Protein AF-A0A399Q334-F1 (afdb_monomer)

Organism: NCBI:txid31963

Sequence (79 aa):
RDAPDADPAADTAGERRPARRSRRASTPPVPGSDPTPQADAHAPAVRAAEDAPQGWGDAPAASDANDDRLRLDRPPHWG

Mean predicted aligned error: 16.78 Å

pLDDT: mean 75.96, std 15.55, range [38.91, 95.19]

Secondary structure (DSSP, 8-state):
----------------PPPPPP-S--PPPPTT--SSTTS-TTSPPPPPTT--GGGTT-S-----HHHHHHHHT--TT--

Solvent-accessible surface area (backbone atoms only — not comparable to full-atom values): 5963 Å² total; per-residue (Å²): 143,81,83,86,78,89,82,95,81,82,84,76,80,72,73,84,69,77,82,84,74,82,90,69,90,81,79,84,82,61,91,90,56,75,91,54,76,65,72,58,76,83,53,81,82,80,78,57,95,82,65,57,50,70,84,75,63,79,36,84,78,73,86,44,77,61,56,56,49,53,66,71,68,54,61,92,84,80,118

Foldseek 3Di:
DDDDDDDDDDDDPPPPDPDDDDPDDDDDDDPPDDPQDPVVVVPPDDDDPPDDVQVVCNDPNPCDPVNVVCVVVPDPVPD

Structure (mmCIF, N/CA/C/O backbone):
data_AF-A0A399Q334-F1
#
_entry.id   AF-A0A399Q334-F1
#
loop_
_atom_site.group_PDB
_atom_site.id
_atom_site.type_symbol
_atom_site.label_atom_id
_atom_site.label_alt_id
_atom_site.label_comp_id
_atom_site.label_asym_id
_atom_site.label_entity_id
_atom_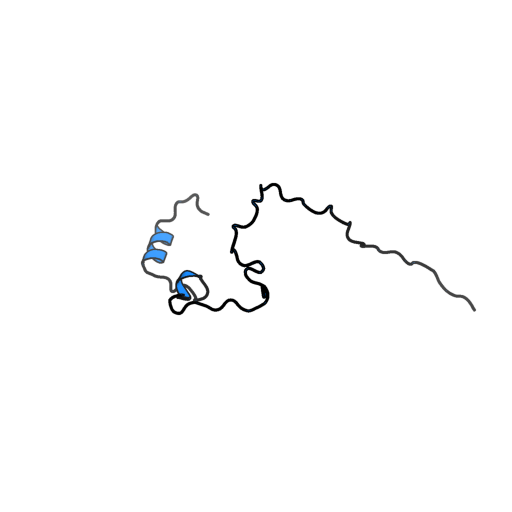site.label_seq_id
_atom_site.pdbx_PDB_ins_code
_atom_site.Cartn_x
_atom_site.Cartn_y
_atom_site.Cartn_z
_atom_site.occupancy
_atom_site.B_iso_or_equiv
_atom_site.auth_seq_id
_atom_site.auth_comp_id
_atom_site.auth_asym_id
_atom_site.auth_atom_id
_atom_site.pdbx_PDB_model_num
ATOM 1 N N . ARG A 1 1 ? 60.303 -7.050 36.189 1.00 52.62 1 ARG A N 1
ATOM 2 C CA . ARG A 1 1 ? 58.886 -6.739 36.472 1.00 52.62 1 ARG A CA 1
ATOM 3 C C . ARG A 1 1 ? 58.707 -5.318 35.999 1.00 52.62 1 ARG A C 1
ATOM 5 O O . ARG A 1 1 ? 58.928 -4.437 36.801 1.00 52.62 1 ARG A O 1
ATOM 12 N N . ASP A 1 2 ? 58.392 -5.135 34.723 1.00 42.09 2 ASP A N 1
ATOM 13 C CA . ASP A 1 2 ? 58.073 -3.831 34.148 1.00 42.09 2 ASP A CA 1
ATOM 14 C C . ASP A 1 2 ? 56.965 -4.061 33.126 1.00 42.09 2 ASP A C 1
ATOM 16 O O . ASP A 1 2 ? 57.076 -4.934 32.264 1.00 42.09 2 ASP A O 1
ATOM 20 N N . ALA A 1 3 ? 55.854 -3.365 33.330 1.00 49.62 3 ALA A N 1
ATOM 21 C CA . ALA A 1 3 ? 54.723 -3.318 32.423 1.00 49.62 3 ALA A CA 1
ATOM 22 C C . ALA A 1 3 ? 54.925 -2.131 31.473 1.00 49.62 3 ALA A C 1
ATOM 24 O O . ALA A 1 3 ? 55.317 -1.070 31.959 1.00 49.62 3 ALA A O 1
ATOM 25 N N . PRO A 1 4 ? 54.625 -2.262 30.174 1.00 50.97 4 PRO A N 1
ATOM 26 C CA . PRO A 1 4 ? 54.404 -1.099 29.335 1.00 50.97 4 PRO A CA 1
ATOM 27 C C . PRO A 1 4 ? 52.912 -0.742 29.262 1.00 50.97 4 PRO A C 1
ATOM 29 O O . PRO A 1 4 ? 52.066 -1.578 28.950 1.00 50.97 4 PRO A O 1
ATOM 32 N N . ASP A 1 5 ? 52.674 0.525 29.591 1.00 38.91 5 ASP A N 1
ATOM 33 C CA . ASP A 1 5 ? 51.732 1.481 29.010 1.00 38.91 5 ASP A CA 1
ATOM 34 C C . ASP A 1 5 ? 50.228 1.186 29.000 1.00 38.91 5 ASP A C 1
ATOM 36 O O . ASP A 1 5 ? 49.687 0.339 28.292 1.00 38.91 5 ASP A O 1
ATOM 40 N N . ALA A 1 6 ? 49.531 2.033 29.756 1.00 46.88 6 ALA A N 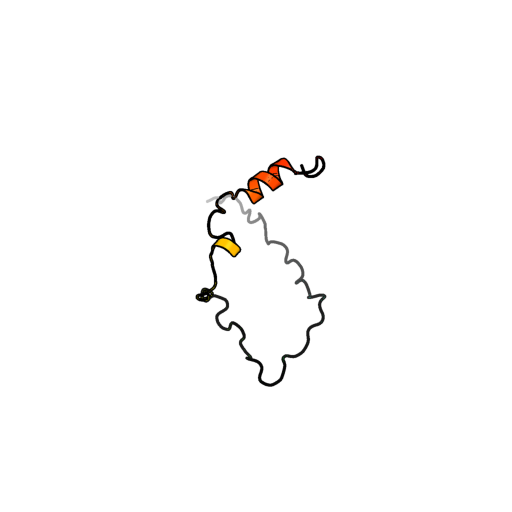1
ATOM 41 C CA . ALA A 1 6 ? 48.161 2.392 29.468 1.00 46.88 6 ALA A CA 1
ATOM 42 C C . ALA A 1 6 ? 48.114 3.253 28.196 1.00 46.88 6 ALA A C 1
ATOM 44 O O . ALA A 1 6 ? 48.770 4.287 28.142 1.00 46.88 6 ALA A O 1
ATOM 45 N N . ASP A 1 7 ? 47.258 2.872 27.250 1.00 42.72 7 ASP A N 1
ATOM 46 C CA . ASP A 1 7 ? 46.491 3.830 26.450 1.00 42.72 7 ASP A CA 1
ATOM 47 C C . ASP A 1 7 ? 45.128 3.212 26.083 1.00 42.72 7 ASP A C 1
ATOM 49 O O . ASP A 1 7 ? 45.020 2.402 25.159 1.00 42.72 7 ASP A O 1
ATOM 53 N N . PRO A 1 8 ? 44.058 3.525 26.836 1.00 52.00 8 PRO A N 1
ATOM 54 C CA . PRO A 1 8 ? 42.697 3.153 26.492 1.00 52.00 8 PRO A CA 1
ATOM 55 C C . PRO A 1 8 ? 41.981 4.356 25.869 1.00 52.00 8 PRO A C 1
ATOM 57 O O . PRO A 1 8 ? 41.189 5.002 26.546 1.00 52.00 8 PRO A O 1
ATOM 60 N N . ALA A 1 9 ? 42.231 4.687 24.600 1.00 46.72 9 ALA A N 1
ATOM 61 C CA . ALA A 1 9 ? 41.403 5.684 23.912 1.00 46.72 9 ALA A CA 1
ATOM 62 C C . ALA A 1 9 ? 41.586 5.698 22.387 1.00 46.72 9 ALA A C 1
ATOM 64 O O . ALA A 1 9 ? 42.527 6.281 21.864 1.00 46.72 9 ALA A O 1
ATOM 65 N N . ALA A 1 10 ? 40.609 5.135 21.682 1.00 42.75 10 ALA A N 1
ATOM 66 C CA . ALA A 1 10 ? 40.090 5.663 20.418 1.00 42.75 10 ALA A CA 1
ATOM 67 C C . ALA A 1 10 ? 38.696 5.037 20.249 1.00 42.75 10 ALA A C 1
ATOM 69 O O . ALA A 1 10 ? 38.545 3.903 19.809 1.00 42.75 10 ALA A O 1
ATOM 70 N N . ASP A 1 11 ? 37.691 5.565 20.938 1.00 48.00 11 ASP A N 1
ATOM 71 C CA . ASP A 1 11 ? 36.855 6.651 20.422 1.00 48.00 11 ASP A CA 1
ATOM 72 C C . ASP A 1 11 ? 36.184 6.282 19.092 1.00 48.00 11 ASP A C 1
ATOM 74 O O . ASP A 1 11 ? 36.769 6.368 18.021 1.00 48.00 11 ASP A O 1
ATOM 78 N N . THR A 1 12 ? 34.941 5.816 19.184 1.00 47.94 12 THR A N 1
ATOM 79 C CA . THR A 1 12 ? 33.818 6.406 18.445 1.00 47.94 12 THR A CA 1
ATOM 80 C C . THR A 1 12 ? 32.545 5.989 19.171 1.00 47.94 12 THR A C 1
ATOM 82 O O . THR A 1 12 ? 31.752 5.156 18.726 1.00 47.94 12 THR A O 1
ATOM 85 N N . ALA A 1 13 ? 32.337 6.586 20.345 1.00 45.84 13 ALA A N 1
ATOM 86 C CA . ALA A 1 13 ? 30.985 6.708 20.863 1.00 45.84 13 ALA A CA 1
ATOM 87 C C . ALA A 1 13 ? 30.236 7.608 19.875 1.00 45.84 13 ALA A C 1
ATOM 89 O O . ALA A 1 13 ? 30.315 8.829 19.963 1.00 45.84 13 ALA A O 1
ATOM 90 N N . GLY A 1 14 ? 29.578 6.997 18.884 1.00 53.47 14 GLY A N 1
ATOM 91 C CA . GLY A 1 14 ? 28.765 7.707 17.906 1.00 53.47 14 GLY A CA 1
ATOM 92 C C . GLY A 1 14 ? 27.851 8.678 18.640 1.00 53.47 14 GLY A C 1
ATOM 93 O O . GLY A 1 14 ? 27.006 8.262 19.436 1.00 53.47 14 GLY A O 1
ATOM 94 N N . GLU A 1 15 ? 28.082 9.972 18.427 1.00 56.53 15 GLU A N 1
ATOM 95 C CA . GLU A 1 15 ? 27.362 11.040 19.101 1.00 56.53 15 GLU A CA 1
ATOM 96 C C . GLU A 1 15 ? 25.866 10.772 19.036 1.00 56.53 15 GLU A C 1
ATOM 98 O O . GLU A 1 15 ? 25.291 10.566 17.961 1.00 56.53 15 GLU A O 1
ATOM 103 N N . ARG A 1 16 ? 25.239 10.748 20.216 1.00 69.38 16 ARG A N 1
ATOM 104 C CA . ARG A 1 16 ? 23.799 10.555 20.377 1.00 69.38 16 ARG A CA 1
ATOM 105 C C . ARG A 1 16 ? 23.079 11.705 19.684 1.00 69.38 16 ARG A C 1
ATOM 107 O O . ARG A 1 16 ? 22.797 12.736 20.292 1.00 69.38 16 ARG A O 1
ATOM 114 N N . ARG A 1 17 ? 22.801 11.538 18.391 1.00 76.75 17 ARG A N 1
ATOM 115 C CA . ARG A 1 17 ? 22.022 12.495 17.609 1.00 76.75 17 ARG A CA 1
ATOM 116 C C . ARG A 1 17 ? 20.657 12.668 18.282 1.00 76.75 17 ARG A C 1
ATOM 118 O O . ARG A 1 17 ? 20.047 11.670 18.672 1.00 76.75 17 ARG A O 1
ATOM 125 N N . PRO A 1 18 ? 20.159 13.908 18.421 1.00 77.75 18 PRO A N 1
ATOM 126 C CA . PRO A 1 18 ? 18.871 14.148 19.050 1.00 77.75 18 PRO A CA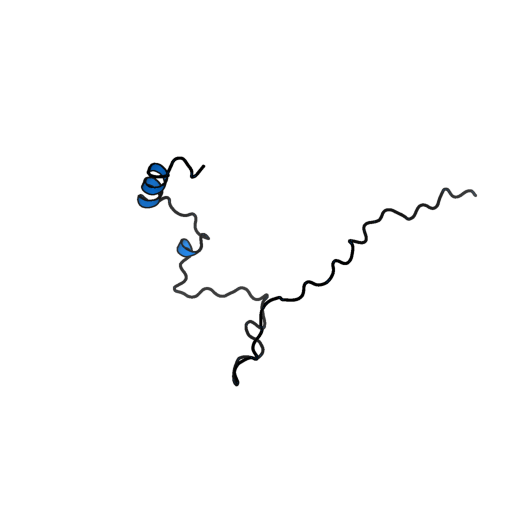 1
ATOM 127 C C . PRO A 1 18 ? 17.765 13.439 18.265 1.00 77.75 18 PRO A C 1
ATOM 129 O O . PRO A 1 18 ? 17.722 13.498 17.031 1.00 77.75 18 PRO A O 1
ATOM 132 N N . ALA A 1 19 ? 16.865 12.769 18.989 1.00 81.56 19 ALA A N 1
ATOM 133 C CA . ALA A 1 19 ? 15.736 12.068 18.394 1.00 81.56 19 ALA A CA 1
ATOM 134 C C . ALA A 1 19 ? 14.893 13.047 17.562 1.00 81.56 19 ALA A C 1
ATOM 136 O O . ALA A 1 19 ? 14.414 14.071 18.061 1.00 81.56 19 ALA A O 1
ATOM 137 N N . ARG A 1 20 ? 14.727 12.746 16.269 1.00 83.38 20 ARG A N 1
ATOM 138 C CA . ARG A 1 20 ? 13.929 13.574 15.362 1.00 83.38 20 ARG A CA 1
ATOM 139 C C . ARG A 1 20 ? 12.462 13.477 15.773 1.00 83.38 20 ARG A C 1
ATOM 141 O O . ARG A 1 20 ? 11.887 12.395 15.767 1.00 83.38 20 ARG A O 1
ATOM 148 N N . ARG A 1 21 ? 11.848 14.614 16.104 1.00 85.25 21 ARG A N 1
ATOM 149 C CA . ARG A 1 21 ? 10.400 14.693 16.330 1.00 85.25 21 ARG A CA 1
ATOM 150 C C . ARG A 1 21 ? 9.673 14.744 14.989 1.00 85.25 21 ARG A C 1
ATOM 152 O O . ARG A 1 21 ? 10.135 15.403 14.054 1.00 85.25 21 ARG A O 1
ATOM 159 N N . SER A 1 22 ? 8.529 14.068 14.901 1.00 85.50 22 SER A N 1
ATOM 160 C CA . SER A 1 22 ? 7.645 14.198 13.743 1.00 85.50 22 SER A CA 1
ATOM 161 C C . SER A 1 22 ? 7.168 15.647 13.616 1.00 85.50 22 SER A C 1
ATOM 163 O O . SER A 1 22 ? 6.776 16.266 14.602 1.00 85.50 22 SER A O 1
ATOM 165 N N . ARG A 1 23 ? 7.204 16.188 12.394 1.00 89.88 23 ARG A N 1
ATOM 166 C CA . ARG A 1 23 ? 6.631 17.505 12.055 1.00 89.88 23 ARG A CA 1
ATOM 167 C C . ARG A 1 23 ? 5.182 17.405 11.567 1.00 89.88 23 ARG A C 1
ATOM 169 O O . ARG A 1 23 ? 4.586 18.421 11.231 1.00 89.88 23 ARG A O 1
ATOM 176 N N . ARG A 1 24 ? 4.645 16.187 11.448 1.00 93.56 24 ARG A N 1
ATOM 177 C CA . ARG A 1 24 ? 3.307 15.930 10.903 1.00 93.56 24 ARG A CA 1
ATOM 178 C C . ARG A 1 24 ? 2.278 15.907 12.030 1.00 93.56 24 ARG A C 1
ATOM 180 O O . ARG A 1 24 ? 2.559 15.373 13.100 1.00 93.56 24 ARG A O 1
ATOM 187 N N . ALA A 1 25 ? 1.092 16.449 11.762 1.00 91.94 25 ALA A N 1
ATOM 188 C CA . ALA A 1 25 ? -0.068 16.260 12.623 1.00 91.94 25 ALA A CA 1
ATOM 189 C C . ALA A 1 25 ? -0.452 14.770 12.654 1.00 91.94 25 ALA A C 1
ATOM 191 O O . ALA A 1 25 ? -0.434 14.110 11.615 1.00 91.94 25 ALA A O 1
ATOM 192 N N . SER A 1 26 ? -0.782 14.256 13.838 1.00 87.38 26 SER A N 1
ATOM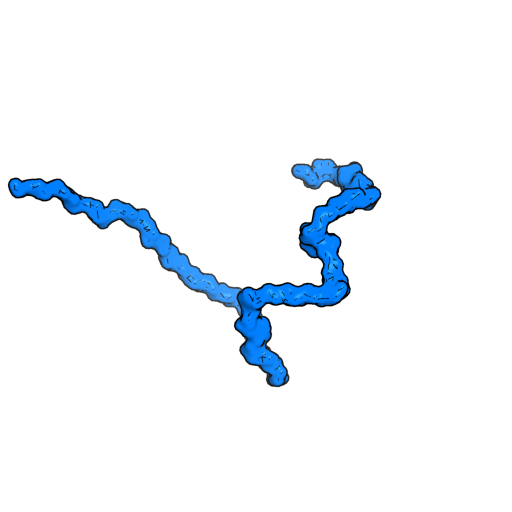 193 C CA . SER A 1 26 ? -1.296 12.899 14.035 1.00 87.38 26 SER A CA 1
ATOM 194 C C . SER A 1 26 ? -2.717 12.992 14.566 1.00 87.38 26 SER A C 1
ATOM 196 O O . SER A 1 26 ? -2.985 13.782 15.471 1.00 87.38 26 SER A O 1
ATOM 198 N N . THR A 1 27 ? -3.620 12.187 14.020 1.00 90.44 27 THR A N 1
ATOM 199 C CA . THR A 1 27 ? -5.002 12.074 14.496 1.00 90.44 27 THR A CA 1
ATOM 200 C C . THR A 1 27 ? -5.161 10.825 15.364 1.00 90.44 27 THR A C 1
ATOM 202 O O . THR A 1 27 ? -4.409 9.865 15.176 1.00 90.44 27 THR A O 1
ATOM 205 N N . PRO A 1 28 ? -6.118 10.804 16.309 1.00 90.94 28 PRO A N 1
ATOM 206 C CA . PRO A 1 28 ? -6.470 9.572 17.003 1.00 90.94 28 PRO A CA 1
ATOM 207 C C . PRO A 1 28 ? -7.066 8.547 16.018 1.00 90.94 28 PRO A C 1
ATOM 209 O O . PRO A 1 28 ? -7.677 8.950 15.021 1.00 90.94 28 PRO A O 1
ATOM 212 N N . PRO A 1 29 ? -6.903 7.237 16.275 1.00 90.25 29 PRO A N 1
ATOM 213 C CA . PRO A 1 29 ? -7.546 6.198 15.478 1.00 90.25 29 PRO A CA 1
ATOM 214 C C . PRO A 1 29 ? -9.073 6.267 15.618 1.00 90.25 29 PRO A C 1
ATOM 216 O O . PRO A 1 29 ? -9.605 6.682 16.650 1.00 90.25 29 PRO A O 1
ATOM 219 N N . VAL A 1 30 ? -9.785 5.847 14.573 1.00 95.19 30 VAL A N 1
ATOM 220 C CA . VAL A 1 30 ? -11.255 5.808 14.561 1.00 95.19 30 VAL A CA 1
ATOM 221 C C . VAL A 1 30 ? -11.749 4.703 15.517 1.00 95.19 30 VAL A C 1
ATOM 223 O O . VAL A 1 30 ? -11.118 3.645 15.576 1.00 95.19 30 VAL A O 1
ATOM 226 N N . PRO A 1 31 ? -12.861 4.879 16.260 1.00 95.19 31 PRO A N 1
ATOM 227 C CA . PRO A 1 31 ? -13.436 3.808 17.078 1.00 95.19 31 PRO A CA 1
ATOM 228 C C . PRO A 1 31 ? -13.704 2.527 16.276 1.00 95.19 31 PRO A C 1
ATOM 230 O O . PRO A 1 31 ? -14.265 2.584 15.185 1.00 95.19 31 PRO A O 1
ATOM 233 N N . GLY A 1 32 ? -13.302 1.376 16.821 1.00 94.88 32 GLY A N 1
ATOM 234 C CA . GLY A 1 32 ? -13.391 0.082 16.133 1.00 94.88 32 GLY A CA 1
ATOM 235 C C . GLY A 1 32 ? -12.247 -0.199 15.151 1.00 94.88 32 GLY A C 1
ATOM 236 O O . GLY A 1 32 ? -12.240 -1.262 14.539 1.00 94.88 32 GLY A O 1
ATOM 237 N N . SER A 1 33 ? -11.276 0.712 15.011 1.00 92.56 33 SER A N 1
ATOM 238 C CA . SER A 1 33 ? -10.041 0.421 14.271 1.00 92.56 33 SER A CA 1
ATOM 239 C C . SER A 1 33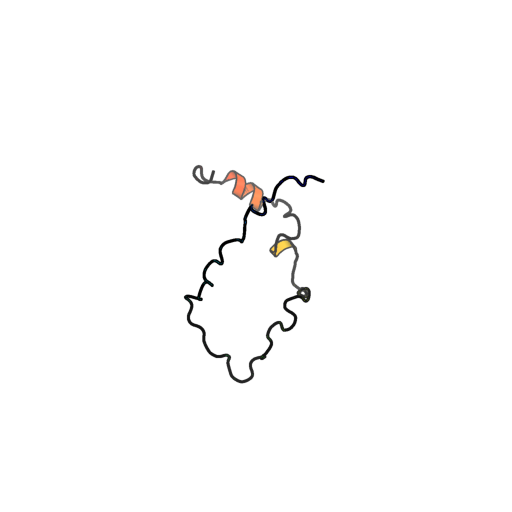 ? -9.244 -0.679 14.967 1.00 92.56 33 SER A C 1
ATOM 241 O O . SER A 1 33 ? -9.227 -0.760 16.197 1.00 92.56 33 SER A O 1
ATOM 243 N N . ASP A 1 34 ? -8.543 -1.483 14.173 1.00 89.81 34 ASP A N 1
ATOM 244 C CA . ASP A 1 34 ? -7.580 -2.462 14.672 1.00 89.81 34 ASP A CA 1
ATOM 245 C C . ASP A 1 34 ? -6.504 -1.757 15.529 1.00 89.81 34 ASP A C 1
ATOM 247 O O . ASP A 1 34 ? -5.871 -0.816 15.038 1.00 89.81 34 ASP A O 1
ATOM 251 N N . PRO A 1 35 ? -6.304 -2.145 16.807 1.00 86.38 35 PRO A N 1
ATOM 252 C CA . PRO A 1 35 ? -5.278 -1.558 17.671 1.00 86.38 35 PRO A CA 1
ATOM 253 C C . PRO A 1 35 ? -3.854 -1.969 17.276 1.00 86.38 35 PRO A C 1
ATOM 255 O O . PRO A 1 35 ? -2.890 -1.341 17.716 1.00 86.38 35 PRO A 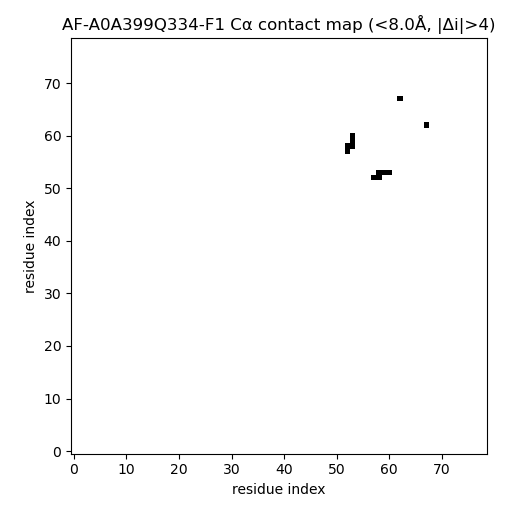O 1
ATOM 258 N N . THR A 1 36 ? -3.716 -3.017 16.468 1.00 87.06 36 THR A N 1
ATOM 259 C CA . THR A 1 36 ? -2.442 -3.598 16.046 1.00 87.06 36 THR A CA 1
ATOM 260 C C . THR A 1 36 ? -2.391 -3.760 14.524 1.00 87.06 36 THR A C 1
ATOM 262 O O . THR A 1 36 ? -2.181 -4.870 14.031 1.00 87.06 36 THR A O 1
ATOM 265 N N . PRO A 1 37 ? -2.566 -2.673 13.746 1.00 78.94 37 PRO A N 1
ATOM 266 C CA . PRO A 1 37 ? -2.495 -2.765 12.297 1.00 78.94 37 PRO A CA 1
ATOM 267 C C . PRO A 1 37 ? -1.091 -3.244 11.917 1.00 78.94 37 PRO A C 1
ATOM 269 O O . PRO A 1 37 ? -0.099 -2.628 12.303 1.00 78.94 37 PRO A O 1
ATOM 272 N N . GLN A 1 38 ? -1.013 -4.363 11.193 1.00 76.50 38 GLN A N 1
ATOM 273 C CA . GLN A 1 38 ? 0.254 -5.041 10.884 1.00 76.50 38 GLN A CA 1
ATOM 274 C C . GLN A 1 38 ? 1.053 -5.410 12.154 1.00 76.50 38 GLN A C 1
ATOM 276 O O . GLN A 1 38 ? 2.256 -5.161 12.217 1.00 76.50 38 GLN A O 1
ATOM 281 N N . ALA A 1 39 ? 0.384 -5.990 13.164 1.00 76.62 39 ALA A N 1
ATOM 282 C CA . ALA A 1 39 ? 0.973 -6.450 14.433 1.00 76.62 39 ALA A CA 1
ATOM 283 C C . ALA A 1 39 ? 2.314 -7.182 14.249 1.00 76.62 39 ALA A C 1
ATOM 285 O O . ALA A 1 39 ? 3.280 -6.922 14.965 1.00 76.62 39 ALA A O 1
ATOM 286 N N . ASP A 1 40 ? 2.385 -8.022 13.218 1.00 73.62 40 ASP A N 1
ATOM 287 C CA . ASP A 1 40 ? 3.605 -8.674 12.775 1.00 73.62 40 ASP A CA 1
ATOM 288 C C . ASP A 1 40 ? 4.222 -7.895 11.609 1.00 73.62 40 ASP A C 1
ATOM 290 O O . ASP A 1 40 ? 4.271 -8.368 10.477 1.00 73.62 40 ASP A O 1
ATOM 294 N N . ALA A 1 41 ? 4.731 -6.688 11.871 1.00 69.81 41 ALA A N 1
ATOM 295 C CA . ALA A 1 41 ? 5.407 -5.867 10.856 1.00 69.81 41 ALA A CA 1
ATOM 296 C C . ALA A 1 41 ? 6.641 -6.563 10.238 1.00 69.81 41 ALA A C 1
ATOM 298 O O . ALA A 1 41 ? 7.167 -6.129 9.215 1.00 69.81 41 ALA A O 1
ATOM 299 N N . HIS A 1 42 ? 7.109 -7.639 10.877 1.00 73.81 42 HIS A N 1
ATOM 300 C CA . HIS A 1 42 ? 8.193 -8.501 10.417 1.00 73.81 42 HIS A CA 1
ATOM 301 C C . HIS A 1 42 ? 7.712 -9.761 9.685 1.00 73.81 42 HIS A C 1
ATOM 303 O O . HIS A 1 42 ? 8.544 -10.484 9.135 1.00 73.81 42 HIS A O 1
ATOM 309 N N . ALA A 1 43 ? 6.407 -10.044 9.668 1.00 79.69 43 ALA A N 1
ATOM 310 C CA . ALA A 1 43 ? 5.871 -11.109 8.837 1.00 79.69 43 ALA A CA 1
ATOM 311 C C . ALA A 1 43 ? 6.012 -10.722 7.357 1.00 79.69 43 ALA A C 1
ATOM 313 O O . ALA A 1 43 ? 5.809 -9.558 6.993 1.00 79.69 43 ALA A O 1
ATOM 314 N N . PRO A 1 44 ? 6.359 -11.682 6.483 1.00 78.81 44 PRO A N 1
ATOM 315 C CA . PRO A 1 44 ? 6.394 -11.421 5.057 1.00 78.81 44 PRO A CA 1
ATOM 316 C C . PRO A 1 44 ? 4.990 -11.033 4.588 1.00 78.81 44 PRO A C 1
ATOM 318 O O . PRO A 1 44 ? 4.020 -11.750 4.839 1.00 78.81 44 PRO A O 1
ATOM 321 N N . ALA A 1 45 ? 4.888 -9.893 3.905 1.00 79.50 45 ALA A N 1
ATOM 322 C CA . ALA A 1 45 ? 3.641 -9.479 3.284 1.00 79.50 45 ALA A CA 1
ATOM 323 C C . ALA A 1 45 ? 3.183 -10.559 2.292 1.00 79.50 45 ALA A C 1
ATOM 325 O O . ALA A 1 45 ? 3.958 -11.017 1.448 1.00 79.50 45 ALA A O 1
ATOM 326 N N . VAL A 1 46 ? 1.923 -10.975 2.409 1.00 83.44 46 VAL A N 1
ATO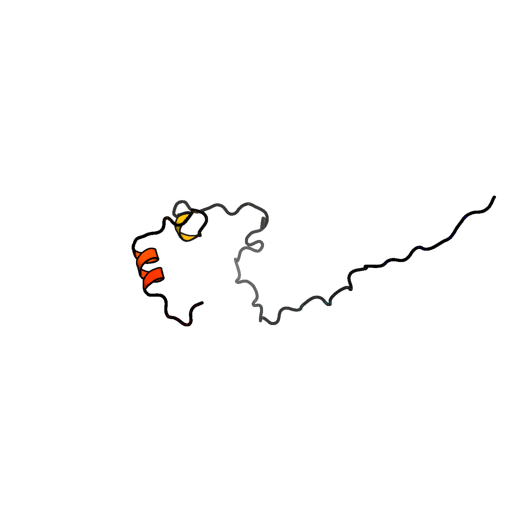M 327 C CA . VAL A 1 46 ? 1.319 -11.947 1.497 1.00 83.44 46 VAL A CA 1
ATOM 328 C C . VAL A 1 46 ? 0.829 -11.196 0.265 1.00 83.44 46 VAL A C 1
ATOM 330 O O . VAL A 1 46 ? 0.046 -10.258 0.395 1.00 83.44 46 VAL A O 1
ATOM 333 N N . ARG A 1 47 ? 1.292 -11.601 -0.922 1.00 82.38 47 ARG A N 1
ATOM 334 C CA . ARG A 1 47 ? 0.791 -11.052 -2.188 1.00 82.38 47 ARG A CA 1
ATOM 335 C C . ARG A 1 47 ? -0.646 -11.481 -2.429 1.00 82.38 47 ARG A C 1
ATOM 337 O O . ARG A 1 47 ? -0.987 -12.647 -2.208 1.00 82.38 47 ARG A O 1
ATOM 344 N N . ALA A 1 48 ? -1.453 -10.555 -2.928 1.00 86.12 48 ALA A N 1
ATOM 345 C CA . ALA A 1 48 ? -2.767 -10.890 -3.447 1.00 86.12 48 ALA A CA 1
ATOM 346 C C . ALA A 1 48 ? -2.627 -11.720 -4.738 1.00 86.12 48 ALA A C 1
ATOM 348 O O . ALA A 1 48 ? -1.584 -11.703 -5.397 1.00 86.12 48 ALA A O 1
ATOM 349 N N . ALA A 1 49 ? -3.661 -12.473 -5.110 1.00 86.75 49 ALA A N 1
ATOM 350 C CA . ALA A 1 49 ? -3.600 -13.346 -6.288 1.00 86.75 49 ALA A CA 1
ATOM 351 C C . ALA A 1 49 ? -3.500 -12.546 -7.602 1.00 86.75 49 ALA A C 1
ATOM 353 O O . ALA A 1 49 ? -2.96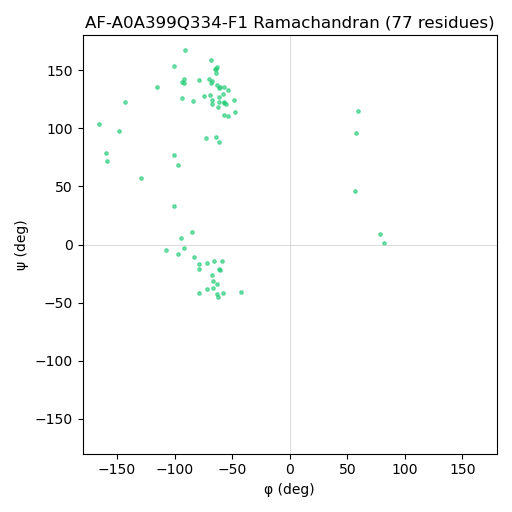8 -13.028 -8.601 1.00 86.75 49 ALA A O 1
ATOM 354 N N . GLU A 1 50 ? -4.004 -11.320 -7.581 1.00 85.88 50 GLU A N 1
ATOM 355 C CA . GLU A 1 50 ? -3.965 -10.336 -8.652 1.00 85.88 50 GLU A CA 1
ATOM 356 C C . GLU A 1 50 ? -2.650 -9.538 -8.718 1.00 85.88 50 GLU A C 1
ATOM 358 O O . GLU A 1 50 ? -2.413 -8.851 -9.715 1.00 85.88 50 GLU A O 1
ATOM 363 N N . ASP A 1 51 ? -1.781 -9.634 -7.701 1.00 86.19 51 ASP A N 1
ATOM 364 C CA . ASP A 1 51 ? -0.509 -8.905 -7.664 1.00 86.19 51 ASP A CA 1
ATOM 36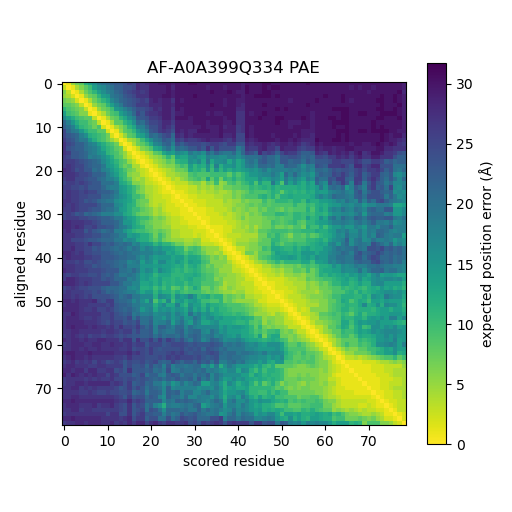5 C C . ASP A 1 51 ? 0.495 -9.511 -8.651 1.00 86.19 51 ASP A C 1
ATOM 367 O O . ASP A 1 51 ? 1.287 -10.409 -8.343 1.00 86.19 51 ASP A O 1
ATOM 371 N N . ALA A 1 52 ? 0.493 -8.972 -9.864 1.00 83.12 52 ALA A N 1
ATOM 372 C CA . ALA A 1 52 ? 1.423 -9.348 -10.913 1.00 83.12 52 ALA A CA 1
ATOM 373 C C . ALA A 1 52 ? 2.832 -8.761 -10.639 1.00 83.12 52 ALA A C 1
ATOM 375 O O . ALA A 1 52 ? 2.964 -7.547 -10.449 1.00 83.12 52 ALA A O 1
ATOM 376 N N . PRO A 1 53 ? 3.919 -9.562 -10.653 1.00 77.81 53 PRO A N 1
ATOM 377 C CA . PRO A 1 53 ? 5.282 -9.077 -10.382 1.00 77.81 53 PRO A CA 1
ATOM 378 C C . PRO A 1 53 ? 5.789 -8.024 -11.378 1.00 77.81 53 PRO A C 1
ATOM 380 O O . PRO A 1 53 ? 6.687 -7.247 -11.059 1.00 77.81 53 PRO A O 1
ATOM 383 N N . GLN A 1 54 ? 5.200 -7.969 -12.571 1.00 74.31 54 GLN A N 1
ATOM 384 C CA . GLN A 1 54 ? 5.574 -7.058 -13.651 1.00 74.31 54 GLN A CA 1
ATOM 385 C C . GLN A 1 54 ? 5.293 -5.588 -13.305 1.00 74.31 54 GLN A C 1
ATOM 387 O O . GLN A 1 54 ? 6.032 -4.716 -13.748 1.00 74.31 54 GLN A O 1
ATOM 392 N N . GLY A 1 55 ? 4.266 -5.300 -12.495 1.00 72.88 55 GLY A N 1
ATOM 393 C CA . GLY A 1 55 ? 3.918 -3.926 -12.101 1.00 72.88 55 GLY A CA 1
ATOM 394 C C . GLY A 1 55 ? 4.808 -3.342 -11.000 1.00 72.88 55 GLY A C 1
ATOM 395 O O . GLY A 1 55 ? 4.832 -2.130 -10.809 1.00 72.88 55 GLY A O 1
ATOM 396 N N . TRP A 1 56 ? 5.546 -4.199 -10.290 1.00 77.38 56 TRP A N 1
ATOM 397 C CA . TRP A 1 56 ? 6.350 -3.835 -9.119 1.00 77.38 56 TRP A CA 1
ATOM 398 C C . TRP A 1 56 ? 7.862 -3.838 -9.397 1.00 77.38 56 TRP A C 1
ATOM 400 O O . TRP A 1 56 ? 8.643 -3.449 -8.535 1.00 77.38 56 TRP A O 1
ATOM 410 N N . GLY A 1 57 ? 8.283 -4.246 -10.601 1.00 71.56 57 GLY A N 1
ATOM 411 C CA . GLY A 1 57 ? 9.697 -4.304 -10.994 1.00 71.56 57 GLY A CA 1
ATOM 412 C C . GLY A 1 57 ? 10.464 -5.520 -10.459 1.00 71.56 57 GLY A C 1
ATOM 413 O O . GLY A 1 57 ? 11.680 -5.580 -10.611 1.00 71.56 57 GLY A O 1
ATOM 414 N N . ASP A 1 58 ? 9.772 -6.496 -9.860 1.00 75.12 58 ASP A N 1
ATOM 415 C CA . ASP A 1 58 ? 10.379 -7.744 -9.366 1.00 75.12 58 ASP A CA 1
ATOM 416 C C . ASP A 1 58 ? 10.651 -8.755 -10.484 1.00 75.12 58 ASP A C 1
ATOM 418 O O . ASP A 1 58 ? 11.467 -9.665 -10.341 1.00 75.12 58 ASP A O 1
ATOM 422 N N . ALA A 1 59 ? 9.949 -8.607 -11.605 1.00 71.25 59 ALA A N 1
ATOM 423 C CA . ALA A 1 59 ? 10.307 -9.266 -12.845 1.00 71.25 59 ALA A CA 1
ATOM 424 C C . ALA A 1 59 ? 11.176 -8.311 -13.675 1.00 71.25 59 ALA A C 1
ATOM 426 O O . ALA A 1 59 ? 10.861 -7.117 -13.732 1.00 71.25 59 ALA A O 1
ATOM 427 N N . PRO A 1 60 ? 12.230 -8.804 -14.356 1.00 67.31 60 PRO A N 1
ATOM 428 C CA . PRO A 1 60 ? 12.925 -7.992 -15.341 1.00 67.31 60 PRO A CA 1
ATOM 429 C C . PRO A 1 60 ? 11.890 -7.498 -16.351 1.00 67.31 60 PRO A C 1
ATOM 431 O O . PRO A 1 60 ? 11.192 -8.306 -16.970 1.00 67.31 60 PRO A O 1
ATOM 434 N N . ALA A 1 61 ? 11.766 -6.176 -16.479 1.00 66.81 61 ALA A N 1
ATOM 435 C CA . ALA A 1 61 ? 10.942 -5.581 -17.514 1.00 66.81 61 ALA A CA 1
ATOM 436 C C . ALA A 1 61 ? 11.466 -6.103 -18.855 1.00 66.81 61 ALA A C 1
ATOM 438 O O . ALA A 1 61 ? 12.604 -5.823 -19.243 1.00 66.81 61 ALA A O 1
ATOM 439 N N . ALA A 1 62 ? 10.669 -6.929 -19.533 1.00 68.19 62 ALA A N 1
ATOM 440 C CA . ALA A 1 62 ? 10.936 -7.224 -20.925 1.00 68.19 62 ALA A CA 1
ATOM 441 C C . ALA A 1 62 ? 10.812 -5.886 -21.648 1.00 68.19 62 ALA A C 1
ATOM 443 O O . ALA A 1 62 ? 9.752 -5.271 -21.582 1.00 68.19 62 ALA A O 1
ATOM 444 N N . SER A 1 63 ? 11.905 -5.423 -22.262 1.00 67.19 63 SER A N 1
ATOM 445 C CA . SER A 1 63 ? 11.874 -4.216 -23.081 1.00 67.19 63 SER A CA 1
ATOM 446 C C . SER A 1 63 ? 10.774 -4.388 -24.113 1.00 67.19 63 SER A C 1
ATOM 448 O O . SER A 1 63 ? 10.867 -5.264 -24.976 1.00 67.19 63 SER A O 1
ATOM 450 N N . ASP A 1 64 ? 9.709 -3.615 -23.965 1.00 77.75 64 ASP A N 1
ATOM 451 C CA . ASP A 1 64 ? 8.611 -3.637 -24.906 1.00 77.75 64 ASP A CA 1
ATOM 452 C C . ASP A 1 64 ? 8.841 -2.587 -26.002 1.00 77.75 64 ASP A C 1
ATOM 454 O O . ASP A 1 64 ? 9.721 -1.723 -25.927 1.00 77.75 64 ASP A O 1
ATOM 458 N N . ALA A 1 65 ? 8.045 -2.670 -27.067 1.00 83.44 65 ALA A N 1
ATOM 459 C CA . ALA A 1 65 ? 8.153 -1.738 -28.186 1.00 83.44 65 ALA A CA 1
ATOM 460 C C . ALA A 1 65 ? 7.902 -0.273 -27.769 1.00 83.44 65 ALA A C 1
ATOM 462 O O . ALA A 1 65 ? 8.315 0.653 -28.472 1.00 83.44 65 ALA A O 1
ATOM 463 N N . ASN A 1 66 ? 7.210 -0.045 -26.648 1.00 84.62 66 ASN A N 1
ATOM 464 C CA . ASN A 1 66 ? 6.945 1.292 -26.143 1.00 84.62 66 ASN A CA 1
ATOM 465 C C . ASN A 1 66 ? 8.172 1.865 -25.421 1.00 84.62 66 ASN A C 1
ATOM 467 O O . ASN A 1 66 ? 8.519 3.019 -25.672 1.00 84.62 66 ASN A O 1
ATOM 471 N N . ASP A 1 67 ? 8.865 1.067 -24.612 1.00 84.75 67 ASP A N 1
ATOM 472 C CA . ASP A 1 67 ? 10.132 1.436 -23.980 1.00 84.75 67 ASP A CA 1
ATOM 473 C C . ASP A 1 67 ? 11.193 1.806 -25.020 1.00 84.75 67 ASP A C 1
ATOM 475 O O . ASP A 1 67 ? 11.902 2.805 -24.867 1.00 84.75 67 ASP A O 1
ATOM 479 N N . ASP A 1 68 ? 11.273 1.048 -26.115 1.00 88.50 68 ASP A N 1
ATOM 480 C CA . ASP A 1 68 ? 12.198 1.344 -27.211 1.00 88.50 68 ASP A CA 1
ATOM 481 C C . ASP A 1 68 ? 11.877 2.682 -27.883 1.00 88.50 68 ASP A C 1
ATOM 483 O O . ASP A 1 68 ? 12.777 3.498 -28.103 1.00 88.50 68 ASP A O 1
ATOM 487 N N . ARG A 1 69 ? 10.593 2.968 -28.129 1.00 90.56 69 ARG A N 1
ATOM 488 C CA . ARG A 1 69 ? 10.159 4.268 -28.657 1.00 90.56 69 ARG A CA 1
ATOM 489 C C . ARG A 1 69 ? 10.494 5.413 -27.697 1.00 90.56 69 ARG A C 1
ATOM 491 O O . ARG A 1 69 ? 11.045 6.423 -28.121 1.00 90.56 69 ARG A O 1
ATOM 498 N N . LEU A 1 70 ? 10.228 5.249 -26.402 1.00 89.19 70 LEU A N 1
ATOM 499 C CA . LEU A 1 70 ? 10.508 6.272 -25.388 1.00 89.19 70 LEU A CA 1
ATOM 500 C C . LEU A 1 70 ? 12.007 6.575 -25.254 1.00 89.19 70 LEU A C 1
ATOM 502 O O . LEU A 1 70 ? 12.386 7.723 -25.013 1.00 89.19 70 LEU A O 1
ATOM 506 N N . ARG A 1 71 ? 12.876 5.571 -25.428 1.00 86.81 71 ARG A N 1
ATOM 507 C CA . ARG A 1 71 ? 14.335 5.771 -25.424 1.00 86.81 71 ARG A CA 1
ATOM 508 C C . ARG A 1 71 ? 14.813 6.591 -26.619 1.00 86.81 71 ARG A C 1
ATOM 510 O O . ARG A 1 71 ? 15.744 7.382 -26.446 1.00 86.81 71 ARG A O 1
ATOM 517 N N . LEU A 1 72 ? 14.198 6.393 -27.787 1.00 90.75 72 LEU A N 1
ATOM 518 C CA . LEU A 1 72 ? 14.490 7.143 -29.012 1.00 90.75 72 LEU A CA 1
ATOM 519 C C . LEU A 1 72 ? 13.976 8.586 -28.934 1.00 90.75 72 LEU A C 1
ATOM 521 O O . LEU A 1 72 ? 14.682 9.502 -29.343 1.00 90.75 72 LEU A O 1
ATOM 525 N N . ASP A 1 73 ? 12.802 8.790 -28.339 1.00 93.12 73 ASP A N 1
ATOM 526 C CA . ASP A 1 73 ? 12.146 10.101 -28.230 1.00 93.12 73 ASP A CA 1
ATOM 527 C C . ASP A 1 73 ? 12.626 10.938 -27.024 1.00 93.12 73 ASP A C 1
ATOM 529 O O . ASP A 1 73 ? 12.038 11.970 -26.686 1.00 93.12 73 ASP A O 1
ATOM 533 N N . ARG A 1 74 ? 13.699 10.518 -26.343 1.00 91.56 74 ARG A N 1
ATOM 534 C CA . ARG A 1 74 ? 14.200 11.192 -25.140 1.00 91.56 74 ARG A CA 1
ATOM 535 C C . ARG A 1 74 ? 14.770 12.587 -25.467 1.00 91.56 74 ARG A C 1
ATOM 537 O O . ARG A 1 74 ? 15.713 12.689 -26.254 1.00 91.56 74 ARG A O 1
ATOM 544 N N . PRO A 1 75 ? 14.279 13.666 -24.824 1.00 90.94 75 PRO A N 1
ATOM 545 C CA . PRO A 1 75 ? 14.780 15.019 -25.048 1.00 90.94 75 PRO A CA 1
ATOM 546 C C . PRO A 1 75 ? 16.257 15.198 -24.648 1.00 90.94 75 PRO A C 1
ATOM 548 O O . PRO A 1 75 ? 16.726 14.561 -23.703 1.00 90.94 75 PRO A O 1
ATOM 551 N N . PRO A 1 76 ? 16.985 16.146 -25.270 1.00 87.38 76 PRO A N 1
ATOM 552 C CA . PRO A 1 76 ? 18.426 16.324 -25.059 1.00 87.38 76 PRO A CA 1
ATOM 553 C C . PRO A 1 76 ? 18.831 16.782 -23.647 1.00 87.38 76 PRO A C 1
ATOM 555 O O . PRO A 1 76 ? 20.001 16.702 -23.301 1.00 87.38 76 PRO A O 1
ATOM 558 N N . HIS A 1 77 ? 17.893 17.259 -22.826 1.00 88.75 77 HIS A N 1
ATOM 559 C CA . HIS A 1 77 ? 18.159 17.717 -21.457 1.00 88.75 77 HIS A CA 1
ATOM 560 C C . HIS A 1 77 ? 17.933 16.627 -20.390 1.00 88.75 77 HIS A C 1
ATOM 562 O O . HIS A 1 77 ? 17.969 16.929 -19.202 1.00 88.75 77 HIS A O 1
ATOM 568 N N . TRP A 1 78 ? 17.650 15.380 -20.789 1.00 81.38 78 TRP A N 1
ATOM 569 C CA . TRP A 1 78 ? 17.371 14.247 -19.887 1.00 81.38 78 TRP A CA 1
ATOM 570 C C . TRP A 1 78 ? 18.586 13.311 -19.701 1.00 81.38 78 TRP A C 1
ATOM 572 O O . TRP A 1 78 ? 18.418 12.095 -19.581 1.00 81.38 78 TRP A O 1
ATOM 582 N N . GLY A 1 79 ? 19.805 13.863 -19.727 1.00 68.56 79 GLY A N 1
ATOM 583 C CA . GLY A 1 79 ? 21.074 13.138 -19.574 1.00 68.56 79 GLY A CA 1
ATOM 584 C C . GLY A 1 79 ? 21.897 13.658 -18.410 1.00 68.56 79 GLY A C 1
ATOM 585 O O . GLY A 1 79 ? 22.113 14.889 -18.376 1.00 68.56 79 GLY A O 1
#

Radius of gyration: 27.4 Å; Cα contacts (8 Å, |Δi|>4): 6; chains: 1; bounding box: 72×31×66 Å